Protein AF-A0A625R926-F1 (afdb_monomer_lite)

Radius of gyration: 15.25 Å; chains: 1; bounding box: 40×36×38 Å

Secondary structure (DSSP, 8-state):
-HHHHHHHHHHHHHHHHHHHHHHHHHHHT--HHHHHHHTT--HHHHHHHHHS-GGGS-HHHHHHHHHHHHS------SSSS--------------

Structure (mmCIF, N/CA/C/O backbone):
data_AF-A0A625R926-F1
#
_entry.id   AF-A0A625R926-F1
#
loop_
_atom_site.group_PDB
_atom_site.id
_atom_site.type_symbol
_atom_site.label_atom_id
_atom_site.label_alt_id
_atom_site.label_comp_id
_atom_site.label_asym_id
_atom_site.label_entity_id
_atom_site.label_seq_id
_atom_site.pdbx_PDB_ins_code
_atom_site.Cartn_x
_atom_site.Cartn_y
_atom_site.Cartn_z
_atom_site.occupancy
_atom_site.B_iso_or_equiv
_atom_site.auth_seq_id
_atom_site.auth_comp_id
_atom_site.auth_asym_id
_atom_site.auth_atom_id
_atom_site.pdbx_PDB_model_num
ATOM 1 N N . MET A 1 1 ? 22.636 -0.051 -19.851 1.00 52.84 1 MET A N 1
ATOM 2 C CA . MET A 1 1 ? 21.429 0.788 -20.011 1.00 52.84 1 MET A CA 1
ATOM 3 C C . MET A 1 1 ? 20.123 0.049 -19.704 1.00 52.84 1 MET A C 1
ATOM 5 O O . MET A 1 1 ? 19.286 0.655 -19.070 1.00 52.84 1 MET A O 1
ATOM 9 N N . GLN A 1 2 ? 19.940 -1.242 -20.026 1.00 52.47 2 GLN A N 1
ATOM 10 C CA . GLN A 1 2 ? 18.670 -1.961 -19.753 1.00 52.47 2 GLN A CA 1
ATOM 11 C C . GLN A 1 2 ? 18.340 -2.244 -18.268 1.00 52.47 2 GLN A C 1
ATOM 13 O O . GLN A 1 2 ? 17.186 -2.493 -17.931 1.00 52.47 2 GLN A O 1
ATOM 18 N N . HIS A 1 3 ? 19.323 -2.231 -17.361 1.00 54.69 3 HIS A N 1
ATOM 19 C CA . HIS A 1 3 ? 19.081 -2.537 -15.942 1.00 54.69 3 HIS A CA 1
ATOM 20 C C . HIS A 1 3 ? 18.363 -1.414 -15.174 1.00 54.69 3 HIS A C 1
ATOM 22 O O . HIS A 1 3 ? 17.678 -1.702 -14.191 1.00 54.69 3 HIS A O 1
ATOM 28 N N . ASP A 1 4 ? 18.490 -0.162 -15.619 1.00 62.31 4 ASP A N 1
ATOM 29 C CA . ASP A 1 4 ? 17.926 0.993 -14.912 1.00 62.31 4 ASP A CA 1
ATOM 30 C C . ASP A 1 4 ? 16.429 1.175 -15.209 1.00 62.31 4 ASP A C 1
ATOM 32 O O . ASP A 1 4 ? 15.648 1.400 -14.286 1.00 62.31 4 ASP A O 1
ATOM 36 N N . GLU A 1 5 ? 16.000 0.937 -16.454 1.00 67.00 5 GLU A N 1
ATOM 37 C CA . GLU A 1 5 ? 14.591 1.047 -16.876 1.00 67.00 5 GLU A CA 1
ATOM 38 C C . GLU A 1 5 ? 13.677 0.042 -16.149 1.00 67.00 5 GLU A C 1
ATOM 40 O O . GLU A 1 5 ? 12.568 0.369 -15.717 1.00 67.00 5 GLU A O 1
ATOM 45 N N . CYS A 1 6 ? 14.153 -1.192 -15.952 1.00 70.31 6 CYS A N 1
ATOM 46 C CA . CYS A 1 6 ? 13.399 -2.230 -15.244 1.00 70.31 6 CYS A CA 1
ATOM 47 C C . CYS A 1 6 ? 13.223 -1.886 -13.756 1.00 70.31 6 CYS A C 1
ATOM 49 O O . CYS A 1 6 ? 12.149 -2.075 -13.175 1.00 70.31 6 CYS A O 1
ATOM 51 N N . ARG A 1 7 ? 14.270 -1.325 -13.136 1.00 74.44 7 ARG A N 1
ATOM 52 C CA . ARG A 1 7 ? 14.223 -0.876 -11.743 1.00 74.44 7 ARG A CA 1
ATOM 53 C C . ARG A 1 7 ? 13.248 0.286 -11.572 1.00 74.44 7 ARG A C 1
ATOM 55 O O . ARG A 1 7 ? 12.476 0.271 -10.617 1.00 74.44 7 ARG A O 1
ATOM 62 N N . GLU A 1 8 ? 13.266 1.260 -12.474 1.00 77.25 8 GLU A N 1
ATOM 63 C CA . GLU A 1 8 ? 12.347 2.401 -12.452 1.00 77.25 8 GLU A CA 1
ATOM 64 C C . GLU A 1 8 ? 10.884 1.953 -12.602 1.00 77.25 8 GLU A C 1
ATOM 66 O O . GLU A 1 8 ? 10.053 2.270 -11.749 1.00 77.25 8 GLU A O 1
ATOM 71 N N . THR A 1 9 ? 10.605 1.075 -13.571 1.00 82.88 9 THR A N 1
ATOM 72 C CA . THR A 1 9 ? 9.271 0.481 -13.786 1.00 82.88 9 THR A CA 1
ATOM 73 C C . THR A 1 9 ? 8.748 -0.235 -12.534 1.00 82.88 9 THR A C 1
ATOM 75 O O . THR A 1 9 ? 7.583 -0.091 -12.151 1.00 82.88 9 THR A O 1
ATOM 78 N N . LEU A 1 10 ? 9.614 -0.986 -11.846 1.00 84.00 10 LEU A N 1
ATOM 79 C CA . LEU A 1 10 ? 9.262 -1.667 -10.599 1.00 84.00 10 LEU A CA 1
ATOM 80 C C . LEU A 1 10 ? 8.917 -0.675 -9.478 1.00 84.00 10 LEU A C 1
ATOM 82 O O . LEU A 1 10 ? 7.979 -0.907 -8.709 1.00 84.00 10 LEU A O 1
ATOM 86 N N . MET A 1 11 ? 9.682 0.413 -9.355 1.00 88.12 11 MET A N 1
ATOM 87 C CA . MET A 1 11 ? 9.423 1.448 -8.352 1.00 88.12 11 MET A CA 1
ATOM 88 C C . MET A 1 11 ? 8.090 2.146 -8.610 1.00 88.12 11 MET A C 1
ATOM 90 O O . MET A 1 11 ? 7.315 2.346 -7.673 1.00 88.12 11 MET A O 1
ATOM 94 N N . ASP A 1 12 ? 7.786 2.453 -9.867 1.00 86.75 12 ASP A N 1
ATOM 95 C CA . ASP A 1 12 ? 6.523 3.083 -10.238 1.00 86.75 12 ASP A CA 1
ATOM 96 C C . ASP A 1 12 ? 5.328 2.172 -9.990 1.00 86.75 12 ASP A C 1
ATOM 98 O O . ASP A 1 12 ? 4.320 2.620 -9.439 1.00 86.75 12 ASP A O 1
ATOM 102 N N . PHE A 1 13 ? 5.452 0.876 -10.280 1.00 86.94 13 PHE A N 1
ATOM 103 C CA . PHE A 1 13 ? 4.405 -0.086 -9.951 1.00 86.94 13 PHE A CA 1
ATOM 104 C C . PHE A 1 13 ? 4.119 -0.134 -8.442 1.00 86.94 13 PHE A C 1
ATOM 106 O O . PHE A 1 13 ? 2.965 -0.067 -8.012 1.00 86.94 13 PHE A O 1
ATOM 113 N N . LYS A 1 14 ? 5.161 -0.161 -7.605 1.00 90.19 14 LYS A N 1
ATOM 114 C CA . LYS A 1 14 ? 5.000 -0.118 -6.143 1.00 90.19 14 LYS A CA 1
ATOM 115 C C . LYS A 1 14 ? 4.337 1.175 -5.662 1.00 90.19 14 LYS A C 1
ATOM 117 O O . LYS A 1 14 ? 3.457 1.113 -4.802 1.00 90.19 14 LYS A O 1
ATOM 122 N N . ARG A 1 15 ? 4.701 2.331 -6.231 1.00 90.50 15 ARG A N 1
ATOM 123 C CA . ARG A 1 15 ? 4.048 3.620 -5.928 1.00 90.50 15 ARG A CA 1
ATOM 124 C C . ARG A 1 15 ? 2.564 3.589 -6.288 1.00 90.50 15 ARG A C 1
ATOM 126 O O . ARG A 1 15 ? 1.738 4.052 -5.502 1.00 90.50 15 ARG A O 1
ATOM 133 N N . GLN A 1 16 ? 2.215 3.006 -7.436 1.00 89.69 16 GLN A N 1
ATOM 134 C CA . GLN A 1 16 ? 0.820 2.838 -7.852 1.00 89.69 16 GLN A CA 1
ATOM 135 C C . GLN A 1 16 ? 0.041 1.959 -6.868 1.00 89.69 16 GLN A C 1
ATOM 137 O O . GLN A 1 16 ? -1.050 2.342 -6.448 1.00 89.69 16 GLN A O 1
ATOM 142 N N . LEU A 1 17 ? 0.616 0.838 -6.421 1.00 90.81 17 LEU A N 1
ATOM 143 C CA . LEU A 1 17 ? 0.000 -0.022 -5.404 1.00 90.81 17 LEU A CA 1
ATOM 144 C C . LEU A 1 17 ? -0.213 0.714 -4.072 1.00 90.81 17 LEU A C 1
ATOM 146 O O . LEU A 1 17 ? -1.296 0.635 -3.493 1.00 90.81 17 LEU A O 1
ATOM 150 N N . GLN A 1 18 ? 0.779 1.474 -3.594 1.00 93.31 18 GLN A N 1
ATOM 151 C CA . GLN A 1 18 ? 0.644 2.287 -2.378 1.00 93.31 18 GLN A CA 1
ATOM 152 C C . GLN A 1 18 ? -0.472 3.331 -2.514 1.00 93.31 18 GLN A C 1
ATOM 154 O O . GLN A 1 18 ? -1.289 3.491 -1.604 1.00 93.31 18 GLN A O 1
ATOM 159 N N . ALA A 1 19 ? -0.515 4.047 -3.641 1.00 91.56 19 ALA A N 1
ATOM 160 C CA . ALA A 1 19 ? -1.540 5.049 -3.914 1.00 91.56 19 ALA A CA 1
ATOM 161 C C . ALA A 1 19 ? -2.939 4.419 -3.967 1.00 91.56 19 ALA A C 1
ATOM 163 O O . ALA A 1 19 ? -3.876 4.945 -3.362 1.00 91.56 19 ALA A O 1
ATOM 164 N N . HIS A 1 20 ? -3.062 3.262 -4.618 1.00 90.06 20 HIS A N 1
ATOM 165 C CA . HIS A 1 20 ? -4.308 2.514 -4.700 1.00 90.06 20 HIS A CA 1
ATOM 166 C C . HIS A 1 20 ? -4.785 2.046 -3.320 1.00 90.06 20 HIS A C 1
ATOM 168 O O . HIS A 1 20 ? -5.928 2.301 -2.945 1.00 90.06 20 HIS A O 1
ATOM 174 N N . LEU A 1 21 ? -3.895 1.470 -2.507 1.00 90.94 21 LEU A N 1
ATOM 175 C CA . LEU A 1 21 ? -4.219 1.045 -1.146 1.00 90.94 21 LEU A CA 1
ATOM 176 C C . LEU A 1 21 ? -4.675 2.224 -0.268 1.00 90.94 21 LEU A C 1
ATOM 178 O O . LEU A 1 21 ? -5.669 2.118 0.450 1.00 90.94 21 LEU A O 1
ATOM 182 N N . LYS A 1 22 ? -4.015 3.389 -0.368 1.00 92.56 22 LYS A N 1
ATOM 183 C CA . LYS A 1 22 ? -4.457 4.622 0.316 1.00 92.56 22 LYS A CA 1
ATOM 184 C C . LYS A 1 22 ? -5.846 5.069 -0.142 1.00 92.56 22 LYS A C 1
ATOM 186 O O . LYS A 1 22 ? -6.636 5.529 0.682 1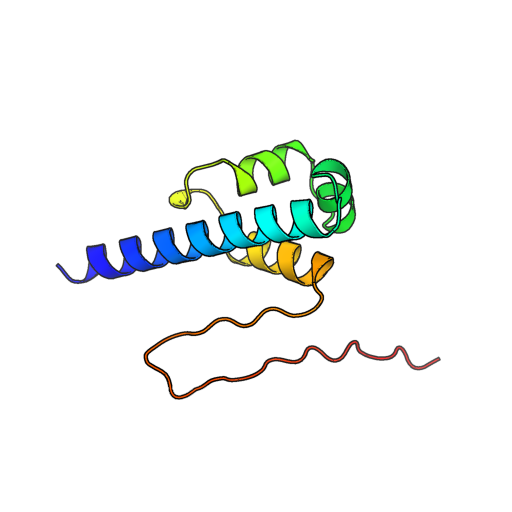.00 92.56 22 LYS A O 1
ATOM 191 N N . ALA A 1 23 ? -6.139 4.962 -1.436 1.00 90.75 23 ALA A N 1
ATOM 192 C CA . ALA A 1 23 ? -7.441 5.319 -1.983 1.00 90.75 23 ALA A CA 1
ATOM 193 C C . ALA A 1 23 ? -8.548 4.382 -1.474 1.00 90.75 23 ALA A C 1
ATOM 195 O O . ALA A 1 23 ? -9.600 4.872 -1.069 1.00 90.75 23 ALA A O 1
ATOM 196 N N . ILE A 1 24 ? -8.296 3.069 -1.412 1.00 89.62 24 ILE A N 1
ATOM 197 C CA . ILE A 1 24 ? -9.250 2.090 -0.867 1.00 89.62 24 ILE A CA 1
ATOM 198 C C . ILE A 1 24 ? -9.547 2.387 0.606 1.00 89.62 24 ILE A C 1
ATOM 200 O O . ILE A 1 24 ? -10.717 2.481 0.974 1.00 89.62 24 ILE A O 1
ATOM 204 N N . LEU A 1 25 ? -8.513 2.617 1.428 1.00 91.00 25 LEU A N 1
ATOM 205 C CA . LEU A 1 25 ? -8.683 2.966 2.846 1.00 91.00 25 LEU A CA 1
ATOM 206 C C . LEU A 1 25 ? -9.587 4.192 3.027 1.00 91.00 25 LEU A C 1
ATOM 208 O O . LEU A 1 25 ? -10.504 4.174 3.844 1.00 91.00 25 LEU A O 1
ATOM 212 N N . ARG A 1 26 ? -9.366 5.242 2.224 1.00 91.44 26 ARG A N 1
ATOM 213 C CA . ARG A 1 26 ? -10.202 6.453 2.242 1.00 91.44 26 ARG A CA 1
ATOM 214 C C . ARG A 1 26 ? -11.633 6.171 1.787 1.00 91.44 26 ARG A C 1
ATOM 216 O O . ARG A 1 26 ? -12.562 6.637 2.433 1.00 91.44 26 ARG A O 1
ATOM 223 N N . ARG A 1 27 ? -11.811 5.410 0.702 1.00 90.81 27 ARG A N 1
ATOM 224 C CA . ARG A 1 27 ? -13.125 5.074 0.129 1.00 90.81 27 ARG A CA 1
ATOM 225 C C . ARG A 1 27 ? -13.982 4.251 1.091 1.00 90.81 27 ARG A C 1
ATOM 227 O O . ARG A 1 27 ? -15.178 4.490 1.180 1.00 90.81 27 ARG A O 1
ATOM 234 N N . GLN A 1 28 ? -13.380 3.289 1.785 1.00 89.62 28 GLN A N 1
ATOM 235 C CA . GLN A 1 28 ? -14.080 2.395 2.712 1.00 89.62 28 GLN A CA 1
ATOM 236 C C . GLN A 1 28 ? -14.148 2.939 4.149 1.00 89.62 28 GLN A C 1
ATOM 238 O O . GLN A 1 28 ? -14.760 2.312 5.008 1.00 89.62 28 GLN A O 1
ATOM 243 N N . GLY A 1 29 ? -13.506 4.076 4.443 1.00 91.12 29 GLY A N 1
ATOM 244 C CA . GLY A 1 29 ? -13.433 4.617 5.805 1.00 91.12 29 GLY A CA 1
ATOM 245 C C . GLY A 1 29 ? -12.627 3.742 6.775 1.00 91.12 29 GLY A C 1
ATOM 246 O O . GLY A 1 29 ? -12.793 3.847 7.989 1.00 91.12 29 GLY A O 1
ATOM 247 N N . VAL A 1 30 ? -11.754 2.872 6.259 1.00 91.38 30 VAL A N 1
ATOM 248 C CA . VAL A 1 30 ? -10.953 1.948 7.068 1.00 91.38 30 VAL A CA 1
ATOM 249 C C . VAL A 1 30 ? -9.692 2.653 7.556 1.00 91.38 30 VAL A C 1
ATOM 251 O O . VAL A 1 30 ? -8.937 3.250 6.785 1.00 91.38 30 VAL A O 1
ATOM 254 N N . THR A 1 31 ? -9.431 2.571 8.859 1.00 92.31 31 THR A N 1
ATOM 255 C CA . THR A 1 31 ? -8.199 3.115 9.437 1.00 92.31 31 THR A CA 1
ATOM 256 C C . THR A 1 31 ? -7.011 2.197 9.159 1.00 92.31 31 THR A C 1
ATOM 258 O O . THR A 1 31 ? -7.151 0.983 9.014 1.00 92.31 31 THR A O 1
ATOM 261 N N . GLN A 1 32 ? -5.800 2.759 9.162 1.00 90.69 32 GLN A N 1
ATOM 262 C CA . GLN A 1 32 ? -4.581 1.950 9.063 1.00 90.69 32 GLN A CA 1
ATOM 263 C C . GLN A 1 32 ? -4.489 0.916 10.197 1.00 90.69 32 GLN A C 1
ATOM 265 O O . GLN A 1 32 ? -4.091 -0.215 9.963 1.00 90.69 32 GLN A O 1
ATOM 270 N N . SER A 1 33 ? -4.899 1.268 11.417 1.00 92.06 33 SER A N 1
ATOM 271 C CA . SER A 1 33 ? -4.890 0.324 12.544 1.00 92.06 33 SER A CA 1
ATOM 272 C C . SER A 1 33 ? -5.795 -0.890 12.291 1.00 92.06 33 SER A C 1
ATOM 274 O O . SER A 1 33 ? -5.391 -2.034 12.507 1.00 92.06 33 SER A O 1
ATOM 276 N N . ALA A 1 34 ? -6.995 -0.649 11.752 1.00 91.44 34 ALA A N 1
ATOM 277 C CA . ALA A 1 34 ? -7.931 -1.711 11.403 1.00 91.44 34 ALA A CA 1
ATOM 278 C C . ALA A 1 34 ? -7.377 -2.613 10.291 1.00 91.44 34 ALA A C 1
ATOM 280 O O . ALA A 1 34 ? -7.369 -3.832 10.446 1.00 91.44 34 ALA A O 1
ATOM 281 N N . LEU A 1 35 ? -6.832 -2.035 9.213 1.00 91.56 35 LEU A N 1
ATOM 282 C CA . LEU A 1 35 ? -6.190 -2.825 8.158 1.00 91.56 35 LEU A CA 1
ATOM 283 C C . LEU A 1 35 ? -5.010 -3.642 8.688 1.00 91.56 35 LEU A C 1
ATOM 285 O O . LEU A 1 35 ? -4.892 -4.819 8.367 1.00 91.56 35 LEU A O 1
ATOM 289 N N . ALA A 1 36 ? -4.154 -3.036 9.510 1.00 91.75 36 ALA A N 1
ATOM 290 C CA . ALA A 1 36 ? -3.004 -3.716 10.090 1.00 91.75 36 ALA A CA 1
ATOM 291 C C . ALA A 1 36 ? -3.439 -4.953 10.894 1.00 91.75 36 ALA A C 1
ATOM 293 O O . ALA A 1 36 ? -2.857 -6.023 10.740 1.00 91.75 36 ALA A O 1
ATOM 294 N N . THR A 1 37 ? -4.533 -4.828 11.651 1.00 91.31 37 THR A N 1
ATOM 295 C CA . THR A 1 37 ? -5.157 -5.943 12.376 1.00 91.31 37 THR A CA 1
ATOM 296 C C . THR A 1 37 ? -5.668 -7.027 11.421 1.00 91.31 37 THR A C 1
ATOM 298 O O . THR A 1 37 ? -5.380 -8.201 11.630 1.00 91.31 37 THR A O 1
ATOM 301 N N . MET A 1 38 ? -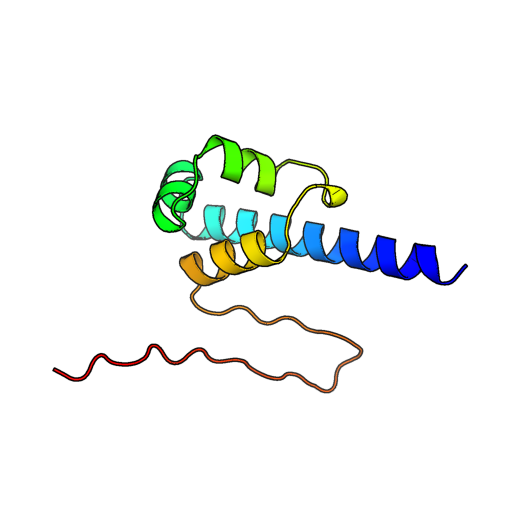6.362 -6.651 10.339 1.00 88.19 38 MET A N 1
ATOM 302 C CA . MET A 1 38 ? -6.911 -7.601 9.355 1.00 88.19 38 MET A CA 1
ATOM 303 C C . MET A 1 38 ? -5.843 -8.424 8.625 1.00 88.19 38 MET A C 1
ATOM 305 O O . MET A 1 38 ? -6.096 -9.571 8.262 1.00 88.19 38 MET A O 1
ATOM 309 N N . ILE A 1 39 ? -4.657 -7.851 8.409 1.00 88.81 39 ILE A N 1
ATOM 310 C CA . ILE A 1 39 ? -3.540 -8.526 7.728 1.00 88.81 39 ILE A CA 1
ATOM 311 C C . ILE A 1 39 ? -2.481 -9.064 8.700 1.00 88.81 39 ILE A C 1
ATOM 313 O O . ILE A 1 39 ? -1.419 -9.506 8.269 1.00 88.81 39 ILE A O 1
ATOM 317 N N . GLY A 1 40 ? -2.742 -9.009 10.011 1.00 88.06 40 GLY A N 1
ATOM 318 C CA . GLY A 1 40 ? -1.857 -9.566 11.036 1.00 88.06 40 GLY A CA 1
ATOM 319 C C . GLY A 1 40 ? -0.494 -8.875 11.148 1.00 88.06 40 GLY A C 1
ATOM 320 O O . GLY A 1 40 ? 0.504 -9.531 11.442 1.00 88.06 40 GLY A O 1
ATOM 321 N N . VAL A 1 41 ? -0.417 -7.562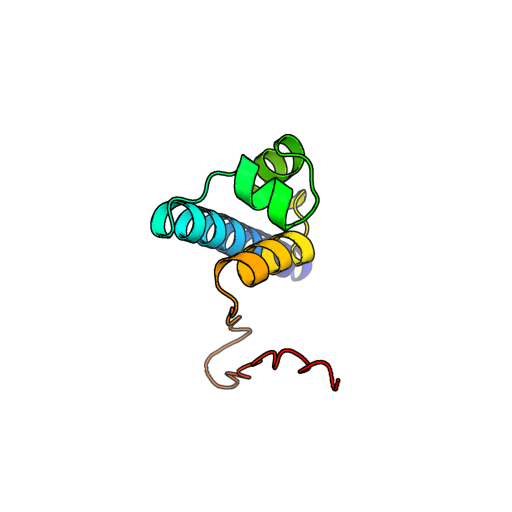 10.909 1.00 88.94 41 VAL A N 1
ATOM 322 C CA . VAL A 1 41 ? 0.820 -6.774 11.064 1.00 88.94 41 VAL A CA 1
ATOM 323 C C . VAL A 1 41 ? 0.649 -5.654 12.084 1.00 88.94 41 VAL A C 1
ATOM 325 O O . VAL A 1 41 ? -0.452 -5.187 12.361 1.00 88.94 41 VAL A O 1
ATOM 328 N N . HIS A 1 42 ? 1.761 -5.150 12.619 1.00 91.75 42 HIS A N 1
ATOM 329 C CA . HIS A 1 42 ? 1.727 -3.944 13.445 1.00 91.75 42 HIS A CA 1
ATOM 330 C C . HIS A 1 42 ? 1.341 -2.705 12.624 1.00 91.75 42 HIS A C 1
ATOM 332 O O . HIS A 1 42 ? 1.774 -2.532 11.483 1.00 91.75 42 HIS A O 1
ATOM 338 N N . GLN A 1 43 ? 0.597 -1.778 13.232 1.00 90.56 43 GLN A N 1
ATOM 339 C CA . GLN A 1 43 ? 0.191 -0.524 12.584 1.00 90.56 43 GLN A CA 1
ATOM 340 C C . GLN A 1 43 ? 1.389 0.320 12.111 1.00 90.56 43 GLN A C 1
ATOM 342 O O . GLN A 1 43 ? 1.332 0.917 11.035 1.00 90.56 43 GLN A O 1
ATOM 347 N N . SER A 1 44 ? 2.512 0.292 12.835 1.00 92.19 44 SER A N 1
ATOM 348 C CA . SER A 1 44 ? 3.774 0.910 12.404 1.00 92.19 44 SER A CA 1
ATOM 349 C C . SER A 1 44 ? 4.315 0.302 11.105 1.00 92.19 44 SER A C 1
ATOM 351 O O . SER A 1 44 ? 4.806 1.028 10.241 1.00 92.19 44 SER A O 1
ATOM 353 N N . ARG A 1 45 ? 4.172 -1.017 10.919 1.00 89.81 45 ARG A N 1
ATOM 354 C CA . ARG A 1 45 ? 4.583 -1.723 9.701 1.00 89.81 45 ARG A CA 1
ATOM 355 C C . ARG A 1 45 ? 3.718 -1.332 8.509 1.00 89.81 45 ARG A C 1
ATOM 357 O O . ARG A 1 45 ? 4.257 -1.113 7.428 1.00 89.81 45 ARG A O 1
ATOM 364 N N . LEU A 1 46 ? 2.409 -1.189 8.705 1.00 90.31 46 LEU A N 1
ATOM 365 C CA . LEU A 1 46 ? 1.523 -0.705 7.650 1.00 90.31 46 LEU A CA 1
ATOM 366 C C . LEU A 1 46 ? 1.812 0.763 7.303 1.00 90.31 46 LEU A C 1
ATOM 368 O O . LEU A 1 46 ? 1.893 1.107 6.126 1.00 90.31 46 LEU A O 1
ATOM 372 N N . SER A 1 47 ? 2.029 1.622 8.302 1.00 91.06 47 SER A N 1
ATOM 373 C CA . SER A 1 47 ? 2.426 3.015 8.062 1.00 91.06 47 SER A CA 1
ATOM 374 C C . SER A 1 47 ? 3.733 3.092 7.267 1.00 91.06 47 SER A C 1
ATOM 376 O O . SER A 1 47 ? 3.819 3.838 6.291 1.00 91.06 47 SER A O 1
ATOM 378 N N . PHE A 1 48 ? 4.717 2.254 7.612 1.00 91.50 48 PHE A N 1
ATOM 379 C CA . PHE A 1 48 ? 5.952 2.117 6.845 1.00 91.50 48 PHE A CA 1
ATOM 380 C C . PHE A 1 48 ? 5.663 1.717 5.394 1.00 91.50 48 PHE A C 1
ATOM 382 O O . PHE A 1 48 ? 6.121 2.394 4.480 1.00 91.50 48 PHE A O 1
ATOM 389 N N . MET A 1 49 ? 4.861 0.676 5.162 1.00 90.25 49 MET A N 1
ATOM 390 C CA . MET A 1 49 ? 4.504 0.227 3.811 1.00 90.25 49 MET A CA 1
ATOM 391 C C . MET A 1 49 ? 3.812 1.307 2.976 1.00 90.25 49 MET A C 1
ATOM 393 O O . MET A 1 49 ? 4.024 1.366 1.769 1.00 90.25 49 MET A O 1
ATOM 397 N N . LEU A 1 50 ? 2.984 2.152 3.592 1.00 90.06 50 LEU A N 1
ATOM 398 C CA . LEU A 1 50 ? 2.227 3.186 2.888 1.00 90.06 50 LEU A CA 1
ATOM 399 C C . LEU A 1 50 ? 3.043 4.452 2.619 1.00 90.06 50 LEU A C 1
ATOM 401 O O . LEU A 1 50 ? 2.752 5.159 1.656 1.00 90.06 50 LEU A O 1
ATOM 405 N N . ASN A 1 51 ? 4.008 4.780 3.475 1.00 90.12 51 ASN A N 1
ATOM 406 C CA . ASN A 1 51 ? 4.661 6.092 3.464 1.00 90.12 51 ASN A CA 1
ATOM 407 C C . ASN A 1 51 ? 6.159 6.050 3.159 1.00 90.12 51 ASN A C 1
ATOM 409 O O . ASN A 1 51 ? 6.747 7.106 2.960 1.00 90.12 51 ASN A O 1
ATOM 413 N N . SER A 1 52 ? 6.770 4.867 3.126 1.00 89.75 52 SER A N 1
ATOM 414 C CA . SER A 1 52 ? 8.189 4.725 2.791 1.00 89.75 52 SER A CA 1
ATOM 415 C C . SER A 1 52 ? 8.413 4.711 1.288 1.00 89.75 52 SER A C 1
ATOM 417 O O . SER A 1 52 ? 7.505 4.392 0.512 1.00 89.75 52 SER A O 1
ATOM 419 N N . ASP A 1 53 ? 9.655 4.993 0.906 1.00 89.00 53 ASP A N 1
ATOM 420 C CA . ASP A 1 53 ? 10.121 4.851 -0.465 1.00 89.00 53 ASP A CA 1
ATOM 421 C C . ASP A 1 53 ? 9.822 3.451 -1.013 1.00 89.00 53 ASP A C 1
ATOM 423 O O . ASP A 1 53 ? 9.919 2.431 -0.321 1.00 89.00 53 ASP A O 1
ATOM 427 N N . ALA A 1 54 ? 9.431 3.413 -2.286 1.00 83.38 54 ALA A N 1
ATOM 428 C CA . ALA A 1 54 ? 9.012 2.198 -2.974 1.00 83.38 54 ALA A CA 1
ATOM 429 C C . ALA A 1 54 ? 10.095 1.103 -2.975 1.00 83.38 54 ALA A C 1
ATOM 431 O O . ALA A 1 54 ? 9.787 -0.090 -3.003 1.00 83.38 54 ALA A O 1
ATOM 432 N N . ASP A 1 55 ? 11.371 1.469 -2.898 1.00 85.56 55 ASP A N 1
ATOM 433 C CA . ASP A 1 55 ? 12.489 0.524 -2.874 1.00 85.56 55 ASP A CA 1
ATOM 434 C C . ASP A 1 55 ? 12.417 -0.432 -1.672 1.00 85.56 55 ASP A C 1
ATOM 436 O O . ASP A 1 55 ? 12.705 -1.621 -1.810 1.00 85.56 55 ASP A O 1
ATOM 440 N N . ARG A 1 56 ? 11.923 0.055 -0.532 1.00 84.75 56 ARG A N 1
ATOM 441 C CA . ARG A 1 56 ? 11.875 -0.652 0.754 1.00 84.75 56 ARG A CA 1
ATOM 442 C C . ARG A 1 56 ? 10.606 -1.464 0.990 1.00 84.75 56 ARG A C 1
ATOM 444 O O . ARG A 1 56 ? 10.502 -2.154 2.007 1.00 84.75 56 ARG A O 1
ATOM 451 N N . VAL A 1 57 ? 9.628 -1.381 0.092 1.00 85.75 57 VAL A N 1
ATOM 452 C CA . VAL A 1 57 ? 8.315 -2.011 0.280 1.00 85.75 57 VAL A CA 1
ATOM 453 C C . VAL A 1 57 ? 8.193 -3.279 -0.564 1.00 85.75 57 VAL A C 1
ATOM 455 O O . VAL A 1 57 ? 8.582 -3.311 -1.732 1.00 85.75 57 VAL A O 1
ATOM 458 N N . SER A 1 58 ? 7.659 -4.345 0.033 1.00 87.69 58 SER A N 1
ATOM 459 C CA . SER A 1 58 ? 7.351 -5.598 -0.669 1.00 87.69 58 SER A CA 1
ATOM 460 C C . SER A 1 58 ? 6.040 -5.462 -1.450 1.00 87.69 58 SER A C 1
ATOM 462 O O . SER A 1 58 ? 5.036 -5.008 -0.898 1.00 87.69 58 SER A O 1
ATOM 464 N N . ILE A 1 59 ? 6.055 -5.879 -2.720 1.00 88.94 59 ILE A N 1
ATOM 465 C CA . ILE A 1 59 ? 4.865 -5.919 -3.586 1.00 88.94 59 ILE A CA 1
ATOM 466 C C . ILE A 1 59 ? 3.831 -6.891 -3.022 1.00 88.94 59 ILE A C 1
ATOM 468 O O . ILE A 1 59 ? 2.670 -6.516 -2.888 1.00 88.94 59 ILE A O 1
ATOM 472 N N . ASP A 1 60 ? 4.260 -8.087 -2.618 1.00 88.06 60 ASP A N 1
ATOM 473 C CA . ASP A 1 60 ? 3.369 -9.135 -2.110 1.00 88.06 60 ASP A CA 1
ATOM 474 C C . ASP A 1 60 ? 2.546 -8.641 -0.922 1.00 88.06 60 ASP A C 1
ATOM 476 O O . ASP A 1 60 ? 1.341 -8.861 -0.855 1.00 88.06 60 ASP A O 1
ATOM 480 N N . LYS A 1 61 ? 3.174 -7.877 -0.021 1.00 87.69 61 LYS A N 1
ATOM 481 C CA . LYS A 1 61 ? 2.490 -7.295 1.138 1.00 87.69 61 LYS A CA 1
ATOM 482 C C . LYS A 1 61 ? 1.514 -6.179 0.776 1.00 87.69 61 LYS A C 1
ATOM 484 O O . LYS A 1 61 ? 0.492 -6.038 1.443 1.00 87.69 61 LYS A O 1
ATOM 489 N N . LEU A 1 62 ? 1.798 -5.391 -0.261 1.00 89.62 62 LEU A N 1
ATOM 490 C CA . LEU A 1 62 ? 0.840 -4.401 -0.764 1.00 89.62 62 LEU A CA 1
ATOM 491 C C . LEU A 1 62 ? -0.368 -5.089 -1.407 1.00 89.62 62 LEU A C 1
ATOM 493 O O . LEU A 1 62 ? -1.500 -4.687 -1.151 1.00 89.62 62 LEU A O 1
ATOM 497 N N . ILE A 1 63 ? -0.134 -6.142 -2.191 1.00 89.00 63 ILE A N 1
ATOM 498 C CA . ILE A 1 63 ? -1.190 -6.933 -2.828 1.00 89.00 63 ILE A CA 1
ATOM 499 C C . ILE A 1 63 ? -2.057 -7.629 -1.778 1.00 89.00 63 ILE A C 1
ATOM 501 O O . ILE A 1 63 ? -3.276 -7.517 -1.839 1.00 89.00 63 ILE A O 1
ATOM 505 N N . GLU A 1 64 ? -1.452 -8.287 -0.787 1.00 88.19 64 GLU A N 1
ATOM 506 C CA . GLU A 1 64 ? -2.167 -8.938 0.318 1.00 88.19 64 GLU A CA 1
ATOM 507 C C . GLU A 1 64 ? -3.117 -7.956 1.024 1.00 88.19 64 GLU A C 1
ATOM 509 O O . GLU A 1 64 ? -4.288 -8.266 1.245 1.00 88.19 64 GLU A O 1
ATOM 514 N N . ALA A 1 65 ? -2.643 -6.737 1.301 1.00 89.06 65 ALA A N 1
ATOM 515 C CA . ALA A 1 65 ? -3.455 -5.689 1.910 1.00 89.06 65 ALA A CA 1
ATOM 516 C C . ALA A 1 65 ? -4.607 -5.209 1.013 1.00 89.06 65 ALA A C 1
ATOM 518 O O . ALA A 1 65 ? -5.704 -4.964 1.512 1.00 89.06 65 ALA A O 1
ATOM 519 N N . ILE A 1 66 ? -4.381 -5.091 -0.298 1.00 89.38 66 ILE A N 1
ATOM 520 C CA . ILE A 1 66 ? -5.423 -4.715 -1.264 1.00 89.38 66 ILE A CA 1
ATOM 521 C C . ILE A 1 66 ? -6.485 -5.814 -1.359 1.00 89.38 66 ILE A C 1
ATOM 523 O O . ILE A 1 66 ? -7.673 -5.520 -1.256 1.00 89.38 66 ILE A O 1
ATOM 527 N N . VAL A 1 67 ? -6.075 -7.077 -1.499 1.00 87.19 67 VAL A N 1
ATOM 528 C CA . VAL A 1 67 ? -6.990 -8.225 -1.599 1.00 87.19 67 VAL A CA 1
ATOM 529 C C . VAL A 1 67 ? -7.843 -8.356 -0.340 1.00 87.19 67 VAL A C 1
ATOM 531 O O . VAL A 1 67 ? -9.038 -8.607 -0.440 1.00 87.19 67 VAL A O 1
ATOM 534 N N . LYS A 1 68 ? -7.275 -8.113 0.846 1.00 86.06 68 LYS A N 1
ATOM 535 C CA . LYS A 1 68 ? -8.036 -8.142 2.103 1.00 86.06 68 LYS A CA 1
ATOM 536 C C . LYS A 1 68 ? -9.086 -7.036 2.226 1.00 86.06 68 LYS A C 1
ATOM 538 O O . LYS A 1 68 ? -10.035 -7.216 2.979 1.00 86.06 68 LYS A O 1
ATOM 543 N N . LEU A 1 69 ? -8.932 -5.920 1.512 1.00 84.69 69 LEU A N 1
ATOM 544 C CA . LEU A 1 69 ? -9.891 -4.812 1.546 1.00 84.69 69 LEU A CA 1
ATOM 545 C C . LEU A 1 69 ? -10.907 -4.842 0.408 1.00 84.69 69 LEU A C 1
A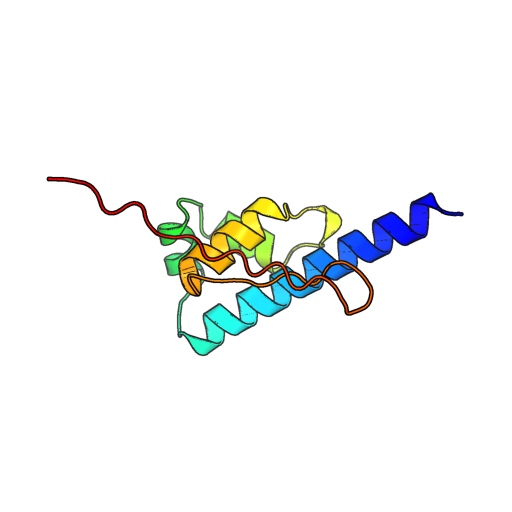TOM 547 O O . LEU A 1 69 ? -12.070 -4.529 0.636 1.00 84.69 69 LEU A O 1
ATOM 551 N N . ASP A 1 70 ? -10.477 -5.151 -0.814 1.00 77.44 70 ASP A N 1
ATOM 552 C CA . ASP A 1 70 ? -11.324 -5.040 -2.011 1.00 77.44 70 ASP A CA 1
ATOM 553 C C . ASP A 1 70 ? -11.718 -6.404 -2.597 1.00 77.44 70 ASP A C 1
ATOM 555 O O . ASP A 1 70 ? -12.508 -6.469 -3.537 1.00 77.44 70 ASP A O 1
ATOM 559 N N . GLY A 1 71 ? -11.162 -7.505 -2.077 1.00 67.69 71 GLY A N 1
ATOM 560 C CA . GLY A 1 71 ? -11.427 -8.883 -2.513 1.00 67.69 71 GLY A CA 1
ATOM 561 C C . GLY A 1 71 ? -10.868 -9.236 -3.896 1.00 67.69 71 GLY A C 1
ATOM 562 O O . GLY A 1 71 ? -10.560 -10.395 -4.167 1.00 67.69 71 GLY A O 1
ATOM 563 N N . VAL A 1 72 ? -10.695 -8.250 -4.779 1.00 67.50 72 VAL A N 1
ATOM 564 C CA . VAL A 1 72 ? -10.238 -8.420 -6.160 1.00 67.50 72 VAL A CA 1
ATOM 565 C C . VAL A 1 72 ? -9.292 -7.282 -6.531 1.00 67.50 72 VAL A C 1
ATOM 567 O O . VAL A 1 72 ? -9.581 -6.116 -6.284 1.00 67.50 72 VAL A O 1
ATOM 570 N N . PHE A 1 73 ? -8.184 -7.607 -7.195 1.00 68.31 73 PHE A N 1
ATOM 571 C CA . PHE A 1 73 ? -7.337 -6.618 -7.859 1.00 68.31 73 PHE A CA 1
ATOM 572 C C . PHE A 1 73 ? -6.974 -7.110 -9.262 1.00 68.31 73 PHE A C 1
ATOM 574 O O . PHE A 1 73 ? -6.833 -8.311 -9.491 1.00 68.31 73 PHE A O 1
ATOM 581 N N . MET A 1 74 ? -6.849 -6.188 -10.216 1.00 66.62 74 MET A N 1
ATOM 582 C CA . MET A 1 74 ? -6.370 -6.489 -11.565 1.00 66.62 74 MET A CA 1
ATOM 583 C C . MET A 1 74 ? -5.042 -5.778 -11.785 1.00 66.62 74 MET A C 1
ATOM 585 O O . MET A 1 74 ? -4.959 -4.56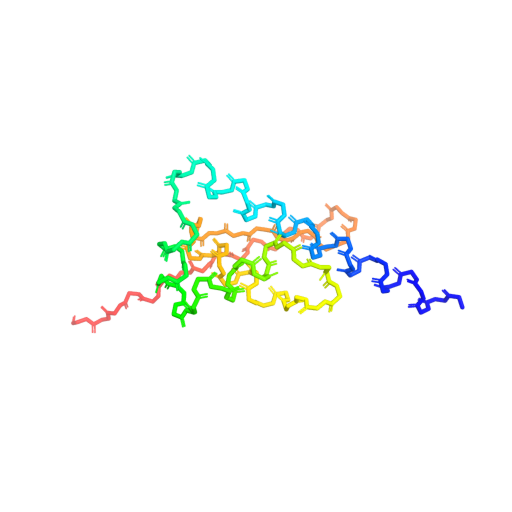0 -11.635 1.00 66.62 74 MET A O 1
ATOM 589 N N . VAL A 1 75 ? -4.021 -6.535 -12.178 1.00 66.38 75 VAL A N 1
ATOM 590 C CA . VAL A 1 75 ? -2.750 -5.982 -12.653 1.00 66.38 75 VAL A CA 1
ATOM 591 C C . VAL A 1 75 ? -2.724 -6.106 -14.158 1.00 66.38 75 VAL A C 1
ATOM 593 O O . VAL A 1 75 ? -2.942 -7.187 -14.699 1.00 66.38 75 VAL A O 1
ATOM 596 N N . LYS A 1 76 ? -2.434 -4.999 -14.832 1.00 62.97 76 LYS A N 1
ATOM 597 C CA . LYS A 1 76 ? -2.143 -5.009 -16.257 1.00 62.97 76 LYS A CA 1
ATOM 598 C C . LYS A 1 76 ? -0.629 -5.035 -16.432 1.00 62.97 76 LYS A C 1
ATOM 600 O O . LYS A 1 76 ? 0.044 -4.097 -16.019 1.00 62.97 76 LYS A O 1
ATOM 605 N N . ILE A 1 77 ? -0.113 -6.108 -17.022 1.00 59.50 77 ILE A N 1
ATOM 606 C CA . ILE A 1 77 ? 1.301 -6.249 -17.375 1.00 59.50 77 ILE A CA 1
ATOM 607 C C . ILE A 1 77 ? 1.379 -6.219 -18.904 1.00 59.50 77 ILE A C 1
ATOM 609 O O . ILE A 1 77 ? 0.809 -7.087 -19.557 1.00 59.50 77 ILE A O 1
ATOM 613 N N . GLY A 1 78 ? 2.052 -5.213 -19.467 1.00 57.41 78 GLY A N 1
ATOM 614 C CA . GLY A 1 78 ? 2.254 -5.075 -20.915 1.00 57.41 78 GLY A CA 1
ATOM 615 C C . GLY A 1 78 ? 1.159 -4.317 -21.680 1.00 57.41 78 GLY A C 1
ATOM 616 O O . GLY A 1 78 ? 0.138 -3.878 -21.131 1.00 57.41 78 GLY A O 1
ATOM 617 N N . ASP A 1 79 ? 1.402 -4.145 -22.981 1.00 51.59 79 ASP A N 1
ATOM 618 C CA . ASP A 1 79 ? 0.509 -3.436 -23.893 1.00 51.59 79 ASP A CA 1
ATOM 619 C C . ASP A 1 79 ? -0.720 -4.289 -24.266 1.00 51.59 79 ASP A C 1
ATOM 621 O O . ASP A 1 79 ? -0.697 -5.197 -25.084 1.00 51.59 79 ASP A O 1
ATOM 625 N N . GLN A 1 80 ? -1.823 -3.945 -23.604 1.00 45.00 80 G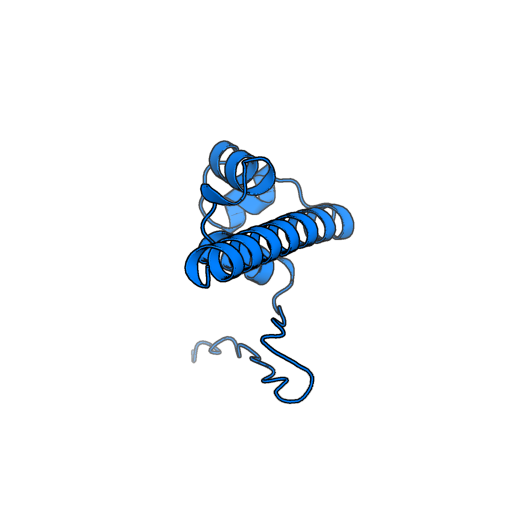LN A N 1
ATOM 626 C CA . GLN A 1 80 ? -3.233 -4.036 -24.017 1.00 45.00 80 GLN A CA 1
ATOM 627 C C . GLN A 1 80 ? -3.942 -5.361 -24.369 1.00 45.00 80 GLN A C 1
ATOM 629 O O . GLN A 1 80 ? -5.168 -5.286 -24.411 1.00 45.00 80 GLN A O 1
ATOM 634 N N . THR A 1 81 ? -3.331 -6.543 -24.509 1.00 43.62 81 THR A N 1
ATOM 635 C CA . THR A 1 81 ? -4.114 -7.729 -24.967 1.00 43.62 81 THR A CA 1
ATOM 636 C C . THR A 1 81 ? -4.375 -8.872 -23.983 1.00 43.62 81 THR A C 1
ATOM 638 O O . THR A 1 81 ? -5.352 -9.584 -24.190 1.00 43.62 81 THR A O 1
ATOM 641 N N . ASP A 1 82 ? -3.648 -9.016 -22.873 1.00 45.22 82 ASP A N 1
ATOM 642 C CA . ASP A 1 82 ? -3.832 -10.174 -21.975 1.00 45.22 82 ASP A CA 1
ATOM 643 C C . ASP A 1 82 ? -4.387 -9.781 -20.598 1.00 45.22 82 ASP A C 1
ATOM 645 O O . ASP A 1 82 ? -3.693 -9.768 -19.581 1.00 45.22 82 ASP A O 1
ATOM 649 N N . ILE A 1 83 ? -5.682 -9.450 -20.541 1.00 47.91 83 ILE A N 1
ATOM 650 C CA . ILE A 1 83 ? -6.393 -9.270 -19.264 1.00 47.91 83 ILE A CA 1
ATOM 651 C C . ILE A 1 83 ? -6.763 -10.652 -18.714 1.00 47.91 83 ILE A C 1
ATOM 653 O O . ILE A 1 83 ? -7.908 -11.097 -18.807 1.00 47.91 83 ILE A O 1
ATOM 657 N N . ASN A 1 84 ? -5.799 -11.332 -18.097 1.00 44.59 84 ASN A N 1
ATOM 658 C CA . ASN A 1 84 ? -6.085 -12.522 -17.304 1.00 44.59 84 ASN A CA 1
ATOM 659 C C . ASN A 1 84 ? -6.767 -12.098 -15.997 1.00 44.59 84 ASN A C 1
ATOM 661 O O . ASN A 1 84 ? -6.129 -11.713 -15.019 1.00 44.59 84 ASN A O 1
ATOM 665 N N . ARG A 1 85 ? -8.104 -12.131 -15.990 1.00 46.47 85 ARG A N 1
ATOM 666 C CA . ARG A 1 85 ? -8.915 -11.927 -14.784 1.00 46.47 85 ARG A CA 1
ATOM 667 C C . ARG A 1 85 ? -8.684 -13.087 -13.817 1.00 46.47 85 ARG A C 1
ATOM 669 O O . ARG A 1 85 ? -9.315 -14.133 -13.946 1.00 46.47 85 ARG A O 1
ATOM 676 N N . VAL A 1 86 ? -7.829 -12.894 -12.818 1.00 45.31 86 VAL A N 1
ATOM 677 C CA . VAL A 1 86 ? -7.721 -13.824 -11.688 1.00 45.31 86 VAL A CA 1
ATOM 678 C C . VAL A 1 86 ? -8.881 -13.542 -10.731 1.00 45.31 86 VAL A C 1
ATOM 680 O O . VAL A 1 86 ? -8.834 -12.609 -9.933 1.00 45.31 86 VAL A O 1
ATOM 683 N N . ARG A 1 87 ? -9.965 -14.320 -10.836 1.00 40.25 87 ARG A N 1
ATOM 684 C CA . ARG A 1 87 ? -10.963 -14.422 -9.761 1.00 40.25 87 ARG A CA 1
ATOM 685 C C . ARG A 1 87 ? -10.487 -15.488 -8.785 1.00 40.25 87 ARG A C 1
ATOM 687 O O . ARG A 1 87 ? -10.490 -16.667 -9.127 1.00 40.25 87 ARG A O 1
ATOM 694 N N . TYR A 1 88 ? -10.121 -15.076 -7.576 1.00 40.50 88 TYR A N 1
ATOM 695 C CA . TYR A 1 88 ? -10.034 -16.004 -6.456 1.00 40.50 88 TYR A CA 1
ATOM 696 C C . TYR A 1 88 ? -11.460 -16.462 -6.127 1.00 40.50 88 TYR A C 1
ATOM 698 O O . TYR A 1 88 ? -12.306 -15.649 -5.762 1.00 40.50 88 TYR A O 1
ATOM 706 N N . LYS A 1 89 ? -11.750 -17.750 -6.332 1.00 42.84 89 LYS A N 1
ATOM 707 C CA . LYS A 1 89 ? -12.862 -18.411 -5.646 1.00 42.84 89 LYS A CA 1
ATOM 708 C C . LYS A 1 89 ? -12.365 -18.700 -4.235 1.00 42.84 89 LYS A C 1
ATOM 710 O O . LYS A 1 89 ? -11.354 -19.386 -4.096 1.00 42.84 89 LYS A O 1
ATOM 715 N N . GLU A 1 90 ? -13.039 -18.171 -3.219 1.00 44.34 90 GLU A N 1
ATOM 716 C CA . GLU A 1 90 ? -12.935 -18.753 -1.881 1.00 44.34 90 GLU A CA 1
ATOM 717 C C . GLU A 1 90 ? -13.277 -20.244 -2.009 1.00 44.34 90 GLU A C 1
ATOM 719 O O . GLU A 1 90 ? -14.267 -20.604 -2.652 1.00 44.34 90 GLU A O 1
ATOM 724 N N . CYS A 1 91 ? -12.409 -21.114 -1.488 1.00 40.88 91 CYS A N 1
ATOM 725 C CA . CYS A 1 91 ? -12.787 -22.500 -1.254 1.00 40.88 91 CYS A CA 1
ATOM 726 C C . CYS A 1 91 ? -13.941 -22.463 -0.254 1.00 40.88 91 CYS A C 1
ATOM 728 O O . CYS A 1 91 ? -13.735 -22.084 0.895 1.00 40.88 91 CYS A O 1
ATOM 730 N N . GLU A 1 92 ? -15.142 -22.817 -0.700 1.00 43.28 92 GLU A N 1
ATOM 731 C CA . GLU A 1 92 ? -16.226 -23.168 0.207 1.00 43.28 92 GLU A CA 1
ATOM 732 C C . GLU A 1 92 ? -15.762 -24.390 1.010 1.00 43.28 92 GLU A C 1
ATOM 734 O O . GLU A 1 92 ? -15.494 -25.456 0.447 1.00 43.28 92 GLU A O 1
ATOM 739 N N . ASP A 1 93 ? -15.587 -24.201 2.318 1.00 45.47 93 ASP A N 1
ATOM 740 C CA . ASP A 1 93 ? -15.347 -25.280 3.265 1.00 45.47 93 ASP A CA 1
ATOM 741 C C . ASP A 1 93 ? -16.540 -26.245 3.208 1.00 45.47 93 ASP A C 1
ATOM 743 O O . ASP A 1 93 ? -17.668 -25.888 3.552 1.00 45.47 93 ASP A O 1
ATOM 747 N N . ASN A 1 94 ? -16.292 -27.472 2.744 1.00 38.31 94 ASN A N 1
ATOM 748 C CA . ASN A 1 94 ? -17.264 -28.558 2.827 1.00 38.31 94 ASN A CA 1
ATOM 749 C C . ASN A 1 94 ? -17.407 -28.971 4.300 1.00 38.31 94 ASN A C 1
ATOM 751 O O . ASN A 1 94 ? -16.506 -29.612 4.847 1.00 38.31 94 ASN A O 1
ATOM 755 N N . VAL A 1 95 ? -18.535 -28.601 4.912 1.00 38.41 95 VAL A N 1
ATOM 756 C CA . VAL A 1 95 ? -19.077 -29.241 6.124 1.00 38.41 95 VAL A CA 1
ATOM 757 C C . VAL A 1 95 ? -19.953 -30.415 5.712 1.00 38.41 95 VAL A C 1
ATOM 759 O O . VAL A 1 95 ? -20.794 -30.220 4.805 1.00 38.41 95 VAL A O 1
#

Foldseek 3Di:
DVVVVVVVVQQVVLLVLLVVLVVLCVVVVNDLCNLCVLLVHHSVVSVCSNPPRSVPHDPVVSVSSCCSRPVADWDDDDPDDDRPGDRDDDPDDDD

Organism: Salmonella enterica I (NCBI:txid59201)

pLDDT: mean 76.84, std 18.36, range [38.31, 93.31]

InterPro domains:
  IPR001387 Cro/C1-type, helix-turn-helix domain [PS50943] (21-64)
  IPR001387 Cro/C1-type, helix-turn-helix domain [SM00530] (20-77)
  IPR001387 Cro/C1-type, helix-turn-helix domain [cd00093] (21-79)
  IPR010982 Lambda repressor-like, DNA-binding domain superfamily [G3DSA:1.10.260.40] (5-80)
  IPR010982 Lambda repressor-like, DNA-binding domain superfamily [SSF47413] (10-71)
  IPR039554 HigA2-like, helix-turn-helix domain [PF13744] (11-76)

Sequence (95 aa):
MQHDECRETLMDFKRQLQAHLKAILRRQGVTQSALATMIGVHQSRLSFMLNSDADRVSIDKLIEAIVKLDGVFMVKIGDQTDINRVRYKECEDNV